Protein AF-A0A4Y2U2E2-F1 (afdb_monomer)

Secondary structure (DSSP, 8-state):
---------GGGGGEEEEP--TT--S-EEEETTT--EEES-HHHHHHHHHH-GGGGTTTS---------

Organism: Araneus ventricosus (NCBI:txid182803)

InterPro domains:
  IPR003656 Zinc finger, BED-type [PF02892] (9-48)
  IPR003656 Zinc finger, BED-type [PS50808] (6-69)

Solvent-accessible surface area (backbone atoms only — not comparable to full-atom values): 4561 Å² total; per-residue (Å²): 132,85,74,78,73,71,77,71,63,74,69,52,82,53,30,47,76,45,80,68,53,92,93,54,93,62,56,34,23,27,31,72,54,61,66,50,78,42,60,58,43,69,72,54,49,52,57,43,64,77,65,40,77,31,70,80,36,71,90,55,85,84,88,80,84,82,85,82,135

Structure (mmCIF, N/CA/C/O backbone):
data_AF-A0A4Y2U2E2-F1
#
_entry.id   AF-A0A4Y2U2E2-F1
#
loop_
_atom_site.group_PDB
_atom_site.id
_atom_site.type_symbol
_atom_site.label_atom_id
_atom_site.label_alt_id
_atom_site.label_comp_id
_atom_site.label_asym_id
_atom_site.label_entity_id
_atom_site.label_seq_id
_atom_site.pdbx_PDB_ins_code
_atom_site.Cartn_x
_atom_site.Cartn_y
_atom_site.Cartn_z
_atom_site.occupancy
_atom_site.B_iso_or_equiv
_atom_site.auth_seq_id
_atom_site.auth_comp_id
_atom_site.auth_asym_id
_atom_site.auth_atom_id
_atom_site.pdbx_PDB_model_num
ATOM 1 N N . MET A 1 1 ? 2.820 7.513 -31.033 1.00 39.84 1 MET A N 1
ATOM 2 C CA . MET A 1 1 ? 2.770 6.069 -30.713 1.00 39.84 1 MET A CA 1
ATOM 3 C C . MET A 1 1 ? 1.867 5.910 -29.504 1.00 39.84 1 MET A C 1
ATOM 5 O O . MET A 1 1 ? 2.210 6.421 -28.447 1.00 39.84 1 MET A O 1
ATOM 9 N N . ALA A 1 2 ? 0.679 5.328 -29.673 1.00 49.25 2 ALA A N 1
ATOM 10 C CA . ALA A 1 2 ? -0.242 5.102 -28.565 1.00 49.25 2 ALA A CA 1
ATOM 11 C C . ALA A 1 2 ? 0.346 4.011 -27.665 1.00 49.25 2 ALA A C 1
ATOM 13 O O . ALA A 1 2 ? 0.235 2.821 -27.956 1.00 49.25 2 ALA A O 1
ATOM 14 N N . SER A 1 3 ? 1.034 4.424 -26.602 1.00 49.34 3 SER A N 1
ATOM 15 C CA . SER A 1 3 ? 1.439 3.530 -25.527 1.00 49.34 3 SER A CA 1
ATOM 16 C C . SER A 1 3 ? 0.159 2.930 -24.964 1.00 49.34 3 SER A C 1
ATOM 18 O O . SER A 1 3 ? -0.595 3.625 -24.289 1.00 49.34 3 SER A O 1
ATOM 20 N N . CYS A 1 4 ? -0.123 1.674 -25.315 1.00 48.72 4 CYS A N 1
ATOM 21 C CA . CYS A 1 4 ? -1.201 0.883 -24.744 1.00 48.72 4 CYS A CA 1
ATOM 22 C C . CYS A 1 4 ? -1.044 0.951 -23.225 1.00 48.72 4 CYS A C 1
ATOM 24 O O . CYS A 1 4 ? -0.178 0.289 -22.645 1.00 48.72 4 CYS A O 1
ATOM 26 N N . GLY A 1 5 ? -1.807 1.854 -22.607 1.00 54.22 5 GLY A N 1
ATOM 27 C CA . GLY A 1 5 ? -1.816 2.084 -21.179 1.00 54.22 5 GLY A CA 1
ATOM 28 C C . GLY A 1 5 ? -2.375 0.828 -20.553 1.00 54.22 5 GLY A C 1
ATOM 29 O O . GLY A 1 5 ? -3.589 0.699 -20.403 1.00 54.22 5 GLY A O 1
ATOM 30 N N . ARG A 1 6 ? -1.500 -0.144 -20.271 1.00 60.59 6 ARG A N 1
ATOM 31 C CA . ARG A 1 6 ? -1.871 -1.334 -19.515 1.00 60.59 6 ARG A CA 1
ATOM 32 C C . ARG A 1 6 ? -2.546 -0.816 -18.260 1.00 60.59 6 ARG A C 1
ATOM 34 O O . ARG A 1 6 ? -1.905 -0.127 -17.468 1.00 60.59 6 ARG A O 1
ATOM 41 N N . LYS A 1 7 ? -3.846 -1.093 -18.139 1.00 66.06 7 LYS A N 1
ATOM 42 C CA . LYS A 1 7 ? -4.639 -0.711 -16.976 1.00 66.06 7 LYS A CA 1
ATOM 43 C C . LYS A 1 7 ? -3.899 -1.259 -15.766 1.00 66.06 7 LYS A C 1
ATOM 45 O O . LYS A 1 7 ? -3.757 -2.474 -15.622 1.00 66.06 7 LYS A O 1
ATOM 50 N N . ARG A 1 8 ? -3.324 -0.357 -14.975 1.00 74.19 8 ARG A N 1
ATOM 51 C CA . ARG A 1 8 ? -2.638 -0.715 -13.741 1.00 74.19 8 ARG A CA 1
ATOM 52 C C . ARG A 1 8 ? -3.672 -1.438 -12.869 1.00 74.19 8 ARG A C 1
ATOM 54 O O . ARG A 1 8 ? -4.819 -0.999 -12.805 1.00 74.19 8 ARG A O 1
ATOM 61 N N . ASP A 1 9 ? -3.302 -2.591 -12.304 1.00 84.38 9 ASP A N 1
ATOM 62 C CA . ASP A 1 9 ? -4.232 -3.382 -11.483 1.00 84.38 9 ASP A CA 1
ATOM 63 C C . ASP A 1 9 ? -4.792 -2.481 -10.366 1.00 84.38 9 ASP A C 1
ATOM 65 O O . ASP A 1 9 ? -4.015 -1.719 -9.781 1.00 84.38 9 ASP A O 1
ATOM 69 N N . PRO A 1 10 ? -6.104 -2.529 -10.071 1.00 87.50 10 PRO A N 1
ATOM 70 C CA . PRO A 1 10 ? -6.742 -1.623 -9.115 1.00 87.50 10 PRO A CA 1
ATOM 71 C C . PRO A 1 10 ? -6.122 -1.681 -7.717 1.00 87.50 10 PRO A C 1
ATOM 73 O O . PRO A 1 10 ? -6.267 -0.727 -6.958 1.00 87.50 10 PRO A O 1
ATOM 76 N N . ILE A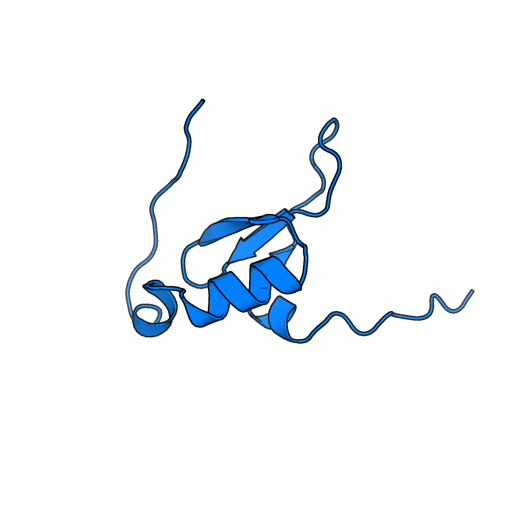 1 11 ? -5.386 -2.750 -7.380 1.00 87.12 11 ILE A N 1
ATOM 77 C CA . ILE A 1 11 ? -4.636 -2.822 -6.127 1.00 87.12 11 ILE A CA 1
ATOM 78 C C . ILE A 1 11 ? -3.690 -1.633 -5.952 1.00 87.12 11 ILE A C 1
ATOM 80 O O . ILE A 1 11 ? -3.512 -1.168 -4.837 1.00 87.12 11 ILE A O 1
ATOM 84 N N . TRP A 1 12 ? -3.130 -1.098 -7.037 1.00 88.38 12 TRP A N 1
ATOM 85 C CA . TRP A 1 12 ? -2.220 0.043 -6.993 1.00 88.38 12 TRP A CA 1
ATOM 86 C C . TRP A 1 12 ? -2.872 1.340 -6.510 1.00 88.38 12 TRP A C 1
ATOM 88 O O . TRP A 1 12 ? -2.154 2.258 -6.145 1.00 88.38 12 TRP A O 1
ATOM 98 N N . ASN A 1 13 ? -4.200 1.422 -6.431 1.00 89.00 13 ASN A N 1
ATOM 99 C CA . ASN A 1 13 ? -4.862 2.559 -5.787 1.00 89.00 13 ASN A CA 1
ATOM 100 C C . ASN A 1 13 ? -4.561 2.631 -4.277 1.00 89.00 13 ASN A C 1
ATOM 102 O O . ASN A 1 13 ? -4.733 3.679 -3.667 1.00 89.00 13 ASN A O 1
ATOM 106 N N . TYR A 1 14 ? -4.097 1.526 -3.684 1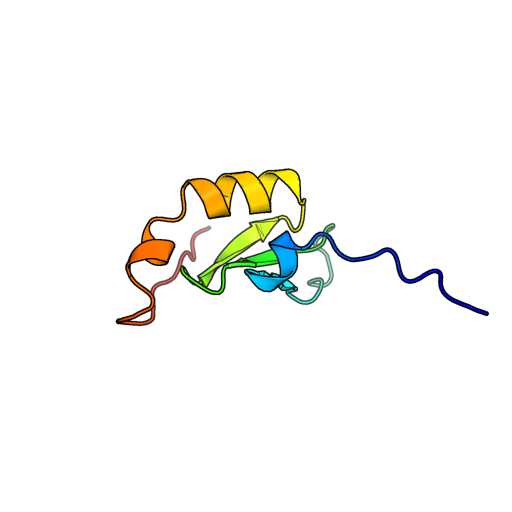.00 87.56 14 TYR A N 1
ATOM 107 C CA . TYR A 1 14 ? -3.749 1.409 -2.266 1.00 87.56 14 TYR A CA 1
ATOM 108 C C . TYR A 1 14 ? -2.233 1.392 -2.016 1.00 87.56 14 TYR A C 1
ATOM 110 O O . TYR A 1 14 ? -1.784 1.186 -0.885 1.00 87.56 14 TYR A O 1
ATOM 118 N N . PHE A 1 15 ? -1.424 1.554 -3.067 1.00 88.69 15 PHE A N 1
ATOM 119 C CA . PHE A 1 15 ? 0.030 1.511 -2.968 1.00 88.69 15 PHE A CA 1
ATOM 120 C C . PHE A 1 15 ? 0.667 2.583 -3.848 1.00 88.69 15 PHE A C 1
ATOM 122 O O . PHE A 1 15 ? 0.405 2.672 -5.043 1.00 88.69 15 PHE A O 1
ATOM 129 N N . GLU A 1 16 ? 1.579 3.349 -3.271 1.00 89.25 16 GLU A N 1
ATOM 130 C CA . GLU A 1 16 ? 2.404 4.309 -3.987 1.00 89.25 16 GLU A CA 1
ATOM 131 C C . GLU A 1 16 ? 3.548 3.58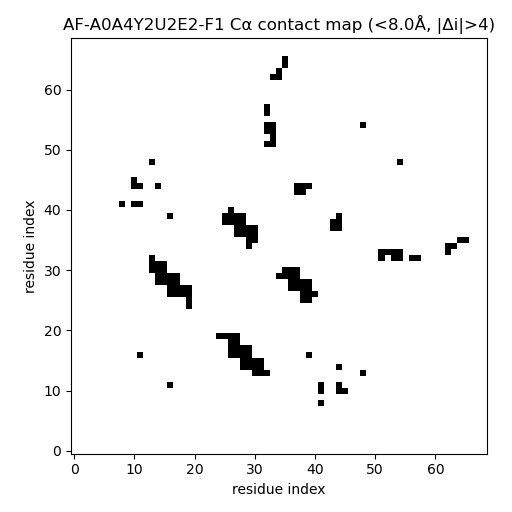8 -4.709 1.00 89.25 16 GLU A C 1
ATOM 133 O O . GLU A 1 16 ? 4.284 2.807 -4.106 1.00 89.25 16 GLU A O 1
ATOM 138 N N . GLU A 1 17 ? 3.711 3.830 -6.010 1.00 88.44 17 GLU A N 1
ATOM 139 C CA . GLU A 1 17 ? 4.848 3.305 -6.768 1.00 88.44 17 GLU A CA 1
ATOM 140 C C . GLU A 1 17 ? 6.104 4.109 -6.438 1.00 88.44 17 GLU A C 1
ATOM 142 O O . GLU A 1 17 ? 6.186 5.303 -6.717 1.00 88.44 17 GLU A O 1
ATOM 147 N N . LEU A 1 18 ? 7.096 3.442 -5.850 1.00 85.38 18 LEU A N 1
ATOM 148 C CA . LEU A 1 18 ? 8.363 4.071 -5.514 1.00 85.38 18 LEU A CA 1
ATOM 149 C C . LEU A 1 18 ? 9.277 4.121 -6.744 1.00 85.38 18 LEU A C 1
ATOM 151 O O . LEU A 1 18 ? 9.309 3.164 -7.532 1.00 85.38 18 LEU A O 1
ATOM 155 N N . PRO A 1 19 ? 10.069 5.200 -6.892 1.00 80.62 19 PRO A N 1
ATOM 156 C CA . PRO A 1 19 ? 11.005 5.326 -7.994 1.00 80.62 19 PRO A CA 1
ATOM 157 C C . PRO A 1 19 ? 12.009 4.171 -7.978 1.00 80.62 19 PRO A C 1
ATOM 159 O O . PRO A 1 19 ? 12.458 3.704 -6.927 1.00 80.62 19 PRO A O 1
ATOM 162 N N . LYS A 1 20 ? 12.372 3.700 -9.174 1.00 75.19 20 LYS A N 1
ATOM 163 C CA . LYS A 1 20 ? 13.406 2.676 -9.324 1.00 75.19 20 LYS A CA 1
ATOM 164 C C . LYS A 1 20 ? 14.730 3.253 -8.836 1.00 75.19 20 LYS A C 1
ATOM 166 O O . LYS A 1 20 ? 15.268 4.174 -9.443 1.00 75.19 20 LYS A O 1
ATOM 171 N N . VAL A 1 21 ? 15.255 2.696 -7.750 1.00 73.38 21 VAL A N 1
ATOM 172 C CA . VAL A 1 21 ? 16.593 3.039 -7.268 1.00 73.38 21 VAL A CA 1
ATOM 173 C C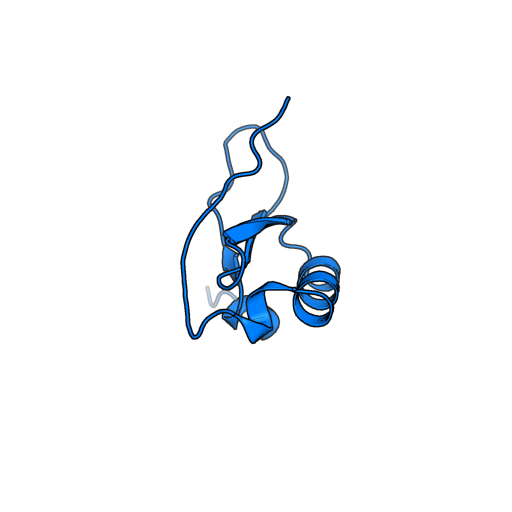 . VAL A 1 21 ? 17.612 2.480 -8.260 1.00 73.38 21 VAL A C 1
ATOM 175 O O . VAL A 1 21 ? 17.575 1.290 -8.582 1.00 73.38 21 VAL A O 1
ATOM 178 N N . LEU A 1 22 ? 18.509 3.339 -8.753 1.00 64.56 22 LEU A N 1
ATOM 179 C CA . LEU A 1 22 ? 19.627 2.949 -9.614 1.00 64.56 22 LEU A CA 1
ATOM 180 C C . LEU A 1 22 ? 20.404 1.795 -8.956 1.00 64.56 22 LEU A C 1
ATOM 182 O O . LEU A 1 22 ? 20.834 1.901 -7.812 1.00 64.56 22 LEU A O 1
ATOM 186 N N . GLY A 1 23 ? 20.523 0.670 -9.664 1.00 69.75 23 GLY A N 1
ATOM 187 C CA . GLY A 1 23 ? 21.185 -0.544 -9.169 1.00 69.75 23 GLY A CA 1
ATOM 188 C C . GLY A 1 23 ? 20.269 -1.602 -8.538 1.00 69.75 23 GLY A C 1
ATOM 189 O O . GLY A 1 23 ? 20.728 -2.716 -8.304 1.00 69.75 23 GLY A O 1
ATOM 190 N N . LYS A 1 24 ? 18.973 -1.328 -8.313 1.00 65.19 24 LYS A N 1
ATOM 191 C CA . LYS A 1 24 ? 17.997 -2.345 -7.876 1.00 65.19 24 LYS A CA 1
ATOM 192 C C . LYS A 1 24 ? 17.020 -2.682 -9.002 1.00 65.19 24 LYS A C 1
ATOM 194 O O . LYS A 1 24 ? 16.302 -1.828 -9.517 1.00 65.19 24 LYS A O 1
ATOM 199 N N . THR A 1 25 ? 16.961 -3.957 -9.376 1.00 66.81 25 THR A N 1
ATOM 200 C CA . THR A 1 25 ? 16.018 -4.457 -10.381 1.00 66.81 25 THR A CA 1
ATOM 201 C C . THR A 1 25 ? 14.632 -4.649 -9.772 1.00 66.81 25 THR A C 1
ATOM 203 O O . THR A 1 25 ? 14.439 -5.503 -8.909 1.00 66.81 25 THR A O 1
ATOM 206 N N . GLY A 1 26 ? 13.650 -3.888 -10.255 1.00 71.94 26 GLY A N 1
ATOM 207 C CA . GLY A 1 26 ? 12.237 -4.111 -9.951 1.00 71.94 26 GLY A CA 1
ATOM 208 C C . GLY A 1 26 ? 11.478 -2.839 -9.594 1.00 71.94 26 GLY A C 1
ATOM 209 O O . GLY A 1 26 ? 12.052 -1.846 -9.160 1.00 71.94 26 GLY A O 1
ATOM 210 N N . VAL A 1 27 ? 10.163 -2.878 -9.798 1.00 81.94 27 VAL A N 1
ATOM 211 C CA . VAL A 1 27 ? 9.251 -1.843 -9.299 1.00 81.94 27 VAL A CA 1
ATOM 212 C C . VAL A 1 27 ? 9.039 -2.096 -7.808 1.00 81.94 27 VAL A C 1
ATOM 214 O O . VAL A 1 27 ? 8.805 -3.240 -7.410 1.00 81.94 27 VAL A O 1
ATOM 217 N N . ARG A 1 28 ? 9.132 -1.058 -6.976 1.00 86.50 28 ARG A N 1
ATOM 218 C CA . ARG A 1 28 ? 8.792 -1.124 -5.548 1.00 86.50 28 ARG A CA 1
ATOM 219 C C . ARG A 1 28 ? 7.506 -0.349 -5.307 1.00 86.50 28 ARG A C 1
ATOM 221 O O . ARG A 1 28 ? 7.195 0.580 -6.043 1.00 86.50 28 ARG A O 1
ATOM 228 N N . ALA A 1 29 ? 6.756 -0.766 -4.302 1.00 88.19 29 ALA A N 1
ATOM 229 C CA . ALA A 1 29 ? 5.491 -0.156 -3.949 1.00 88.19 29 ALA A CA 1
ATOM 230 C C . ALA A 1 29 ? 5.399 0.003 -2.433 1.00 88.19 29 ALA A C 1
ATOM 232 O O . ALA A 1 29 ? 5.719 -0.927 -1.690 1.00 88.19 29 ALA A O 1
ATOM 233 N N . ARG A 1 30 ? 4.948 1.163 -1.973 1.00 88.88 30 ARG A N 1
ATOM 234 C CA . ARG A 1 30 ? 4.725 1.477 -0.566 1.00 88.88 30 ARG A CA 1
ATOM 235 C C . ARG A 1 30 ? 3.232 1.444 -0.284 1.00 88.88 30 ARG A C 1
ATOM 237 O O . ARG A 1 30 ? 2.463 2.114 -0.958 1.00 88.88 30 ARG A O 1
ATOM 244 N N . CYS A 1 31 ? 2.808 0.653 0.691 1.00 89.62 31 CYS A N 1
ATOM 245 C CA . CYS A 1 31 ? 1.405 0.635 1.101 1.00 89.62 31 CYS A CA 1
ATOM 246 C C . CYS A 1 31 ? 1.024 1.984 1.715 1.00 89.62 31 CYS A C 1
ATOM 248 O O . CYS A 1 31 ? 1.703 2.429 2.634 1.00 89.62 31 CYS A O 1
ATOM 250 N N . ILE A 1 32 ? -0.070 2.605 1.272 1.00 87.31 32 ILE A N 1
ATOM 251 C CA . ILE A 1 32 ? -0.509 3.895 1.835 1.00 87.31 32 ILE A CA 1
ATOM 252 C C . ILE A 1 32 ? -1.021 3.761 3.274 1.00 87.31 32 ILE A C 1
ATOM 254 O O . ILE A 1 32 ? -1.096 4.743 3.996 1.00 87.31 32 ILE A O 1
ATOM 258 N N . TYR A 1 33 ? -1.385 2.543 3.691 1.00 84.62 33 TYR A N 1
ATOM 259 C CA . TYR A 1 33 ? -1.973 2.302 5.005 1.00 84.62 33 TYR A CA 1
ATOM 260 C C . TYR A 1 33 ? -0.934 2.061 6.093 1.00 84.62 33 TYR A C 1
ATOM 262 O O . TYR A 1 33 ? -1.054 2.556 7.207 1.00 84.62 33 TYR A O 1
ATOM 270 N N . CYS A 1 34 ? 0.077 1.246 5.791 1.00 84.75 34 CYS A N 1
ATOM 271 C CA . CYS A 1 34 ? 1.107 0.893 6.763 1.00 84.75 34 CYS A CA 1
ATOM 272 C C . CYS A 1 34 ? 2.476 1.489 6.456 1.00 84.75 34 CYS A C 1
ATOM 274 O O . CYS A 1 34 ? 3.406 1.239 7.215 1.00 84.75 34 CYS A O 1
ATOM 276 N N . HIS A 1 35 ? 2.610 2.204 5.336 1.00 84.06 35 HIS A N 1
ATOM 277 C CA . HIS A 1 35 ? 3.87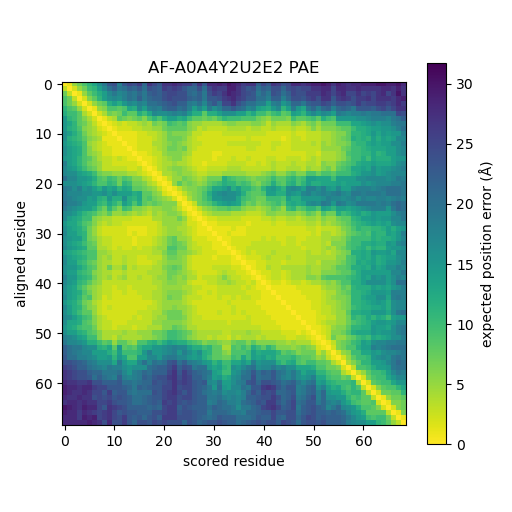0 2.726 4.801 1.00 84.06 35 HIS A CA 1
ATOM 278 C C . HIS A 1 35 ? 4.957 1.664 4.587 1.00 84.06 35 HIS A C 1
ATOM 280 O O . HIS A 1 35 ?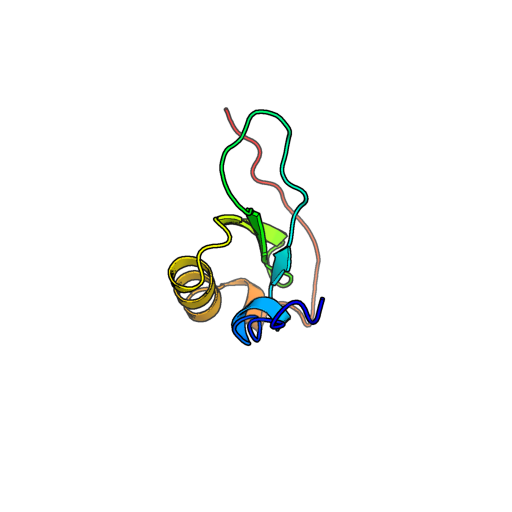 6.096 1.996 4.266 1.00 84.06 35 HIS A O 1
ATOM 286 N N . ASN A 1 36 ? 4.601 0.378 4.678 1.00 82.88 36 ASN A N 1
ATOM 287 C CA . ASN A 1 36 ? 5.542 -0.706 4.476 1.00 82.88 36 ASN A CA 1
ATOM 288 C C . ASN A 1 36 ? 5.865 -0.862 2.987 1.00 82.88 36 ASN A C 1
ATOM 290 O O . ASN A 1 36 ? 4.980 -0.836 2.119 1.00 82.88 36 ASN A O 1
ATOM 294 N N . GLU A 1 37 ? 7.148 -1.040 2.700 1.00 86.06 37 GLU A N 1
ATOM 295 C CA . GLU A 1 37 ? 7.665 -1.185 1.349 1.00 86.06 37 GLU A CA 1
ATOM 296 C C . GLU A 1 37 ? 7.626 -2.648 0.922 1.00 86.06 37 GLU A C 1
ATOM 298 O O . GLU A 1 37 ? 8.141 -3.549 1.580 1.00 86.06 37 GLU A O 1
ATOM 303 N N . SER A 1 38 ? 7.055 -2.892 -0.245 1.00 82.88 38 SER A N 1
ATOM 304 C CA . SER A 1 38 ? 6.941 -4.214 -0.837 1.00 82.88 38 SER A CA 1
ATOM 305 C C . SER A 1 38 ? 7.383 -4.179 -2.295 1.00 82.88 38 SER A C 1
ATOM 307 O O . SER A 1 38 ? 7.558 -3.125 -2.911 1.00 82.88 38 SER A O 1
ATOM 309 N N . GLN A 1 39 ? 7.632 -5.352 -2.868 1.00 85.00 39 GLN A N 1
ATOM 310 C CA . GLN A 1 39 ? 7.858 -5.431 -4.306 1.00 85.00 39 GLN A CA 1
ATOM 311 C C . GLN A 1 39 ? 6.548 -5.116 -5.033 1.00 85.00 39 GLN A C 1
ATOM 313 O O . GLN A 1 39 ? 5.506 -5.659 -4.670 1.00 85.00 39 GLN A O 1
ATOM 318 N N . GLY A 1 40 ? 6.620 -4.314 -6.097 1.00 84.00 40 GLY A N 1
ATOM 319 C CA . GLY A 1 40 ? 5.511 -3.907 -6.969 1.00 84.00 40 GLY A CA 1
ATOM 320 C C . GLY A 1 40 ? 4.952 -5.043 -7.831 1.00 84.00 40 GLY A C 1
ATOM 321 O O . GLY A 1 40 ? 4.562 -4.838 -8.976 1.00 84.00 40 GLY A O 1
ATOM 322 N N . HIS A 1 41 ? 4.953 -6.266 -7.306 1.00 86.06 41 HIS A N 1
ATOM 323 C CA . HIS A 1 41 ? 4.311 -7.412 -7.915 1.00 86.06 41 HIS A CA 1
ATOM 324 C C . HIS A 1 41 ? 2.876 -7.499 -7.398 1.00 86.06 41 HIS A C 1
ATOM 326 O O . HIS A 1 41 ? 2.661 -7.660 -6.197 1.00 86.06 41 HIS A O 1
ATOM 332 N N . VAL A 1 42 ? 1.894 -7.440 -8.299 1.00 86.06 42 VAL A N 1
ATOM 333 C CA . VAL A 1 42 ? 0.456 -7.390 -7.969 1.00 86.06 42 VAL A CA 1
ATOM 334 C C . VAL A 1 42 ? 0.041 -8.489 -6.983 1.00 86.06 42 VAL A C 1
ATOM 336 O O . VAL A 1 42 ? -0.711 -8.221 -6.051 1.00 86.06 42 VAL A O 1
ATOM 339 N N . ALA A 1 43 ? 0.580 -9.706 -7.117 1.00 88.31 43 ALA A N 1
ATOM 340 C CA . ALA A 1 43 ? 0.295 -10.802 -6.188 1.00 88.31 43 ALA A CA 1
ATOM 341 C C . ALA A 1 43 ? 0.745 -10.505 -4.742 1.00 88.31 43 ALA A C 1
ATOM 343 O O . ALA A 1 43 ? 0.043 -10.848 -3.790 1.00 88.31 43 ALA A O 1
ATOM 344 N N . ARG A 1 44 ? 1.896 -9.837 -4.563 1.00 86.62 44 ARG A N 1
ATOM 345 C CA . ARG A 1 44 ? 2.385 -9.401 -3.244 1.00 86.62 44 ARG A CA 1
ATOM 346 C C . ARG A 1 44 ? 1.542 -8.257 -2.693 1.00 86.62 44 ARG A C 1
ATOM 348 O O . ARG A 1 44 ? 1.198 -8.307 -1.517 1.00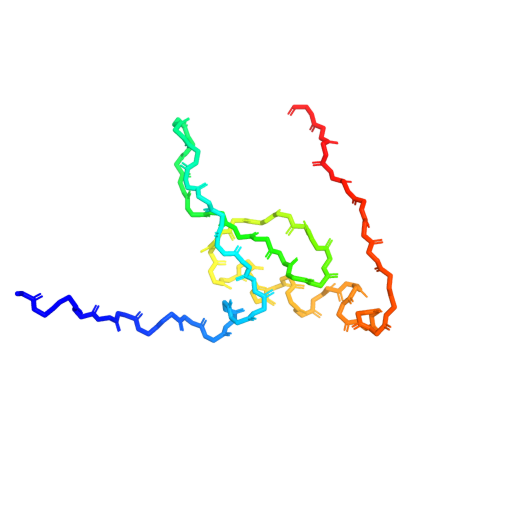 86.62 44 ARG A O 1
ATOM 355 N N . LEU A 1 45 ? 1.162 -7.292 -3.534 1.00 87.88 45 LEU A N 1
ATOM 356 C CA . LEU A 1 45 ? 0.292 -6.182 -3.130 1.00 87.88 45 LEU A CA 1
ATOM 357 C C . LEU A 1 45 ? -1.068 -6.696 -2.645 1.00 87.88 45 LEU A C 1
ATOM 359 O O . LE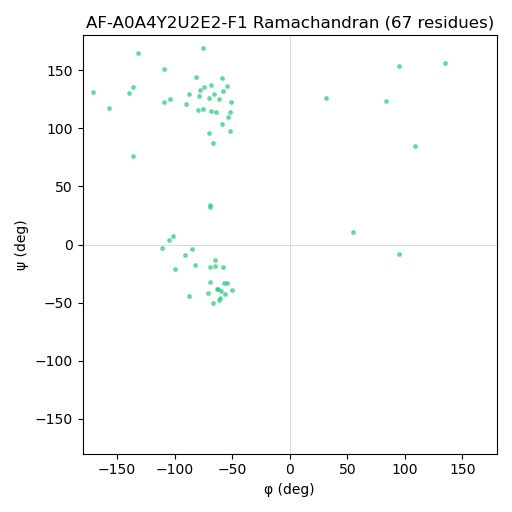U A 1 45 ? -1.508 -6.327 -1.563 1.00 87.88 45 LEU A O 1
ATOM 363 N N . LYS A 1 46 ? -1.687 -7.630 -3.379 1.00 89.69 46 LYS A N 1
ATOM 364 C CA . LYS A 1 46 ? -2.962 -8.255 -2.987 1.00 89.69 46 LYS A CA 1
ATOM 365 C C . LYS A 1 46 ? -2.845 -9.004 -1.660 1.00 89.69 46 LYS A C 1
ATOM 367 O O . LYS A 1 46 ? -3.651 -8.783 -0.763 1.00 89.69 46 LYS A O 1
ATOM 372 N N . LYS A 1 47 ? -1.804 -9.830 -1.501 1.00 89.56 47 LYS A N 1
ATOM 373 C CA . LYS A 1 47 ? -1.552 -10.574 -0.256 1.00 89.56 47 LYS A CA 1
ATOM 374 C C . LYS A 1 47 ? -1.285 -9.650 0.935 1.00 89.56 47 LYS A C 1
ATOM 376 O O . LYS A 1 47 ? -1.712 -9.955 2.043 1.00 89.56 47 LYS A O 1
ATOM 381 N N . HIS A 1 48 ? -0.570 -8.547 0.719 1.00 89.00 48 HIS A N 1
ATOM 382 C CA . HIS A 1 48 ? -0.353 -7.540 1.751 1.00 89.00 48 HIS A CA 1
ATOM 383 C C . HIS A 1 48 ? -1.658 -6.837 2.112 1.00 89.00 48 HIS A C 1
ATOM 385 O O . HIS A 1 48 ? -1.976 -6.758 3.286 1.00 89.00 48 HIS A O 1
ATOM 391 N N . HIS A 1 49 ? -2.411 -6.351 1.124 1.00 85.94 49 HIS A N 1
ATOM 392 C CA . HIS A 1 49 ? -3.668 -5.634 1.334 1.00 85.94 49 HIS A CA 1
ATOM 393 C C . HIS A 1 49 ? -4.681 -6.459 2.138 1.00 85.94 49 HIS A C 1
ATOM 395 O O . HIS A 1 49 ? -5.292 -5.937 3.066 1.00 85.94 49 HIS A O 1
ATOM 401 N N . ASP A 1 50 ? -4.800 -7.753 1.832 1.00 87.12 50 ASP A N 1
ATOM 402 C CA . ASP A 1 50 ? -5.648 -8.700 2.566 1.00 87.12 50 ASP A CA 1
ATOM 403 C C . ASP A 1 50 ? -5.256 -8.824 4.050 1.00 87.12 50 ASP A C 1
ATOM 405 O O . ASP A 1 50 ? -6.111 -8.838 4.932 1.00 87.12 50 ASP A O 1
ATOM 409 N N . LYS A 1 51 ? -3.947 -8.827 4.334 1.00 85.31 51 LYS A N 1
ATOM 410 C CA . LYS A 1 51 ? -3.382 -9.010 5.680 1.00 85.31 51 LYS A CA 1
ATOM 411 C C . LYS A 1 51 ? -2.918 -7.717 6.347 1.00 85.31 51 LYS A C 1
ATOM 413 O O . LYS A 1 51 ? -2.247 -7.782 7.374 1.00 85.31 51 LYS A O 1
ATOM 418 N N . CYS A 1 52 ? -3.194 -6.555 5.758 1.00 85.06 52 CYS A N 1
ATOM 419 C CA . CYS A 1 52 ? -2.613 -5.298 6.209 1.00 85.06 52 CYS A CA 1
ATOM 420 C C . CYS A 1 52 ? -3.195 -4.944 7.585 1.00 85.06 52 CYS A C 1
ATOM 422 O O . CYS A 1 52 ? -4.391 -4.662 7.673 1.00 85.06 52 CYS A O 1
ATOM 424 N N . PRO A 1 53 ? -2.386 -4.911 8.659 1.00 73.25 53 PRO A N 1
ATOM 425 C CA . PRO A 1 53 ? -2.902 -4.638 9.998 1.00 73.25 53 PRO A CA 1
ATOM 426 C C . PRO A 1 53 ? -3.367 -3.182 10.1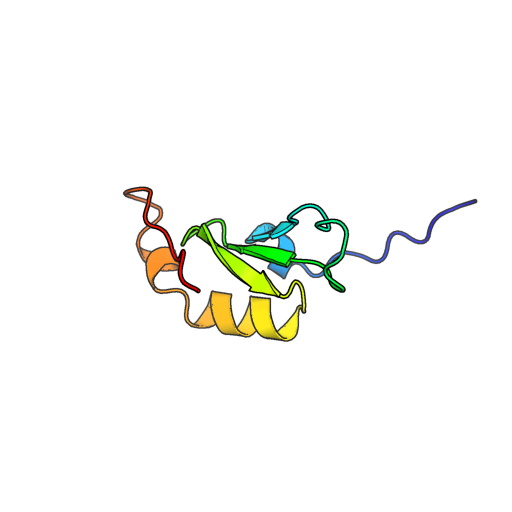30 1.00 73.25 53 PRO A C 1
ATOM 428 O O . PRO A 1 53 ? -4.350 -2.901 10.809 1.00 73.25 53 PRO A O 1
ATOM 431 N N . LYS A 1 54 ? -2.713 -2.256 9.412 1.00 68.19 54 LYS A N 1
ATOM 432 C CA . LYS A 1 54 ? -3.038 -0.825 9.446 1.00 68.19 54 LYS A CA 1
ATOM 433 C C . LYS A 1 54 ? -4.174 -0.418 8.489 1.00 68.19 54 LYS A C 1
ATOM 435 O O . LYS A 1 54 ? -4.640 0.708 8.587 1.00 68.19 54 LYS A O 1
ATOM 440 N N . LYS A 1 55 ? -4.721 -1.327 7.656 1.00 67.50 55 LYS A N 1
ATOM 441 C CA . LYS A 1 55 ? -5.962 -1.082 6.871 1.00 67.50 55 LYS A CA 1
ATOM 442 C C . LYS A 1 55 ? -7.143 -0.703 7.772 1.00 67.50 55 LYS A C 1
ATOM 444 O O . LYS A 1 55 ? -8.014 0.049 7.357 1.00 67.50 55 LYS A O 1
ATOM 449 N N . ALA A 1 56 ? -7.191 -1.261 8.982 1.00 59.09 56 ALA A N 1
ATOM 450 C CA . ALA A 1 56 ? -8.223 -0.944 9.967 1.00 59.09 56 ALA A CA 1
ATOM 451 C C . ALA A 1 56 ? -7.918 0.341 10.755 1.00 59.09 56 ALA A C 1
ATOM 453 O O . ALA A 1 56 ? -8.814 0.902 11.374 1.00 59.09 56 ALA A O 1
ATOM 454 N N . ILE A 1 57 ? -6.658 0.789 10.737 1.00 57.06 57 ILE A N 1
ATOM 455 C CA . ILE A 1 57 ? -6.144 1.836 11.619 1.00 57.06 57 ILE A CA 1
ATOM 456 C C . ILE A 1 57 ? -6.080 3.185 10.912 1.00 57.06 57 ILE A C 1
ATOM 458 O O . ILE A 1 57 ? -6.170 4.179 11.602 1.00 57.06 57 ILE A O 1
ATOM 462 N N . THR A 1 58 ? -6.047 3.284 9.579 1.00 50.09 58 THR A N 1
ATOM 463 C CA . THR A 1 58 ? -5.971 4.566 8.836 1.00 50.09 58 THR A CA 1
ATOM 464 C C . THR A 1 58 ? -7.219 5.462 8.878 1.00 50.09 58 THR A C 1
ATOM 466 O O . THR A 1 58 ? -7.496 6.199 7.936 1.00 50.09 58 THR A O 1
ATOM 469 N N . ALA A 1 59 ? -7.961 5.426 9.982 1.00 48.84 59 ALA A N 1
ATOM 470 C CA . ALA A 1 59 ? -8.629 6.602 10.535 1.00 48.84 59 ALA A CA 1
ATOM 471 C C . ALA A 1 59 ? -7.748 7.350 11.571 1.00 48.84 59 ALA A C 1
ATOM 473 O O . ALA A 1 59 ? -8.105 8.438 12.005 1.00 48.84 59 ALA A O 1
ATOM 474 N N . ALA A 1 60 ? -6.608 6.794 11.981 1.00 43.38 60 ALA A N 1
ATOM 475 C CA . ALA A 1 60 ? -5.773 7.284 13.062 1.00 43.38 60 ALA A CA 1
ATOM 476 C C . ALA A 1 60 ? -4.319 6.801 12.909 1.00 43.38 60 ALA A C 1
ATOM 478 O O . ALA A 1 60 ? -4.015 5.625 13.056 1.00 43.38 60 ALA A O 1
ATOM 479 N N . THR A 1 61 ? -3.409 7.754 12.743 1.00 41.53 61 THR A N 1
ATOM 480 C CA . THR A 1 61 ? -1.986 7.693 13.119 1.00 41.53 61 THR A CA 1
ATOM 481 C C . THR A 1 61 ? -0.979 7.031 12.171 1.00 41.53 61 THR A C 1
ATOM 483 O O . THR A 1 61 ? -1.063 5.876 11.755 1.00 41.53 61 THR A O 1
ATOM 486 N N . GLU A 1 62 ? -0.002 7.872 11.858 1.00 56.19 62 GLU A N 1
ATOM 487 C CA . GLU A 1 62 ? 1.162 7.715 11.007 1.00 56.19 62 GLU A CA 1
ATOM 488 C C . GLU A 1 62 ? 2.262 6.861 11.670 1.00 56.19 62 GLU A C 1
ATOM 490 O O . GLU A 1 62 ? 2.248 6.615 12.873 1.00 56.19 62 GLU A O 1
ATOM 495 N N . SER A 1 63 ? 3.254 6.504 10.849 1.00 59.06 63 SER A N 1
ATOM 496 C CA . SER A 1 63 ? 4.647 6.199 11.222 1.00 59.06 63 SER A CA 1
ATOM 497 C C . SER A 1 63 ? 5.090 4.747 11.476 1.00 59.06 63 SER A C 1
ATOM 499 O O . SER A 1 63 ? 4.332 3.850 11.853 1.00 59.06 63 SER A O 1
ATOM 501 N N . GLU A 1 64 ? 6.399 4.606 11.232 1.00 49.97 64 GLU A N 1
ATOM 502 C CA . GLU A 1 64 ? 7.379 3.650 11.773 1.00 49.97 64 GLU A CA 1
ATOM 503 C C . GLU A 1 64 ? 7.895 2.550 10.822 1.00 49.97 64 GLU A C 1
ATOM 505 O O . GLU A 1 64 ? 7.372 1.442 10.720 1.00 49.97 64 GLU A O 1
ATOM 510 N N . GLU A 1 65 ? 8.921 2.979 10.069 1.00 47.72 65 GLU A N 1
ATOM 511 C CA . GLU A 1 65 ? 10.228 2.355 9.803 1.00 47.72 65 GLU A CA 1
ATOM 512 C C . GLU A 1 65 ? 10.366 0.823 9.770 1.00 47.72 65 GLU A C 1
ATOM 514 O O . GLU A 1 65 ? 10.172 0.115 10.752 1.00 47.72 65 GLU A O 1
ATOM 519 N N . CYS A 1 66 ? 10.922 0.329 8.660 1.00 36.03 66 CYS A N 1
ATOM 520 C CA . CYS A 1 66 ? 11.813 -0.831 8.684 1.00 36.03 66 CYS A CA 1
ATOM 521 C C . CYS A 1 66 ? 13.026 -0.563 7.785 1.00 36.03 66 CYS A C 1
ATOM 523 O O . CYS A 1 66 ? 13.150 -1.075 6.670 1.00 36.03 66 CYS A O 1
ATOM 525 N N . LEU A 1 67 ? 13.929 0.262 8.312 1.00 62.75 67 LEU A N 1
ATOM 526 C CA . LEU A 1 67 ? 15.360 0.021 8.195 1.00 62.75 67 LEU A CA 1
ATOM 527 C C . LEU A 1 67 ? 15.657 -1.314 8.895 1.00 62.75 67 LEU A C 1
ATOM 529 O O . LEU A 1 67 ? 15.316 -1.443 10.064 1.00 62.75 67 LEU A O 1
ATOM 533 N N . ASN A 1 68 ? 16.285 -2.281 8.218 1.00 38.59 68 ASN A N 1
ATOM 534 C CA . ASN A 1 68 ? 17.540 -2.840 8.732 1.00 38.59 68 ASN A CA 1
ATOM 535 C C . ASN A 1 68 ? 18.250 -3.773 7.736 1.00 38.59 68 ASN A C 1
ATOM 537 O O . ASN A 1 68 ? 17.663 -4.762 7.294 1.00 38.59 68 ASN A O 1
ATOM 541 N N . GLN A 1 69 ? 19.551 -3.489 7.587 1.00 36.66 69 GLN A N 1
ATOM 542 C CA . GLN A 1 69 ? 20.671 -4.330 7.120 1.00 36.66 69 GLN A CA 1
ATOM 543 C C . GLN A 1 69 ? 20.904 -4.429 5.611 1.00 36.66 69 GLN A C 1
ATOM 545 O O . GLN A 1 69 ? 20.143 -5.118 4.899 1.00 36.66 69 GLN A O 1
#

Nearest PDB structures (foldseek):
  6skg-assembly1_Bo  TM=6.692E-01  e=1.089E+00  Thermococcus kodakarensis
  8pxx-assembly1_A  TM=3.315E-01  e=4.101E+00  Homo sapiens
  1u2j-assembly5_E  TM=4.293E-01  e=7.447E+00  Escherichia coli
  3uw8-assembly1_B  TM=3.756E-01  e=6.522E+00  Haloarcula marismortui ATCC 43049
  2fmm-assembly1_A-2  TM=2.992E-01  e=5.346E+00  Homo sapiens

pLDDT: mean 72.82, std 16.84, range [36.03, 89.69]

Foldseek 3Di:
DPPPPPPQPCLCVQWDWDDDDPPDPAIWTAGPQQRDIDTPDVVVSVVCCVVPPRVVVVVDDDDDDDDDD

Sequence (69 aa):
MASCGRKRDPIWNYFEELPKVLGKTGVRARCIYCHNESQGHVARLKKHHDKCPKKAITAATESEECLNQ

Mean predicted aligned error: 10.69 Å

Radius of gyration: 13.65 Å; Cα contacts (8 Å, |Δi|>4): 75; chains: 1; bounding box: 30×18×44 Å